Protein AF-A0AAV5KP55-F1 (afdb_monomer)

Solvent-accessible surface area (backbone atoms only — not comparable to full-atom values): 7218 Å² total; per-residue (Å²): 133,60,67,63,47,70,77,43,40,76,82,33,59,34,88,53,78,53,100,89,44,53,51,52,22,37,42,34,49,74,76,41,45,72,61,40,51,52,54,50,51,56,51,52,50,55,52,53,52,51,54,48,52,52,53,63,66,35,72,83,44,97,62,36,65,63,53,52,49,50,50,52,52,52,52,50,52,49,50,53,52,55,56,59,34,52,53,78,93,73,56,53,63,66,57,57,48,44,67,56,42,50,58,53,51,50,53,50,49,49,58,55,69,73,58,77,72,87,81,81,83,87,132

Nearest PDB structures (foldseek):
  7ql5-assembly1_D  TM=5.629E-01  e=1.829E-01  Tetronarce californica
  5kxi-assembly1_E  TM=5.631E-01  e=5.412E-01  Homo sapiens

pLDDT: mean 70.71, std 9.93, range [45.75, 85.62]

InterPro domains:
  IPR026961 PGG domain [PF13962] (1-82)

Structure (mmCIF, N/CA/C/O backbone):
data_AF-A0AAV5KP55-F1
#
_entry.id   AF-A0AAV5KP55-F1
#
loop_
_atom_site.group_PDB
_atom_site.id
_atom_site.type_symbol
_atom_site.label_atom_id
_atom_site.label_alt_id
_atom_site.label_comp_id
_atom_site.label_asym_id
_atom_site.label_entity_id
_atom_site.label_seq_id
_atom_site.pdbx_PDB_ins_code
_atom_site.Cartn_x
_atom_site.Cartn_y
_atom_site.Cartn_z
_atom_site.occupancy
_atom_site.B_iso_or_equiv
_atom_site.auth_seq_id
_atom_site.auth_comp_id
_atom_site.auth_asym_id
_atom_site.auth_atom_id
_atom_site.pdbx_PDB_model_num
ATOM 1 N N . MET A 1 1 ? -0.955 -14.709 1.664 1.00 45.75 1 MET A N 1
ATOM 2 C CA . MET A 1 1 ? 0.211 -14.718 0.750 1.00 45.75 1 MET A CA 1
ATOM 3 C C . MET A 1 1 ? 0.163 -13.592 -0.302 1.00 45.75 1 MET A C 1
ATOM 5 O O . MET A 1 1 ? 0.645 -13.775 -1.407 1.00 45.75 1 MET A O 1
ATOM 9 N N . THR A 1 2 ? -0.382 -12.409 0.012 1.00 55.16 2 THR A N 1
ATOM 10 C CA . THR A 1 2 ? -0.463 -11.257 -0.919 1.00 55.16 2 THR A CA 1
ATOM 11 C C . THR A 1 2 ? 0.602 -10.193 -0.649 1.00 55.16 2 THR A C 1
ATOM 13 O O . THR A 1 2 ? 1.064 -9.546 -1.580 1.00 55.16 2 THR A O 1
ATOM 16 N N . PHE A 1 3 ? 1.051 -10.053 0.602 1.00 58.75 3 PHE A N 1
ATOM 17 C CA . PHE A 1 3 ? 2.082 -9.082 0.985 1.00 58.75 3 PHE A CA 1
ATOM 18 C C . PHE A 1 3 ? 3.428 -9.343 0.292 1.00 58.75 3 PHE A C 1
ATOM 20 O O . PHE A 1 3 ? 4.051 -8.419 -0.219 1.00 58.75 3 PHE A O 1
ATOM 27 N N . GLN A 1 4 ? 3.830 -10.615 0.174 1.00 63.00 4 GLN A N 1
ATOM 28 C CA . GLN A 1 4 ? 5.040 -10.988 -0.567 1.00 63.00 4 GLN A CA 1
ATOM 29 C C . GLN A 1 4 ? 4.978 -10.584 -2.043 1.00 63.00 4 GLN A C 1
ATOM 31 O O . GLN A 1 4 ? 5.974 -10.100 -2.566 1.00 63.00 4 GLN A O 1
ATOM 36 N N . ALA A 1 5 ? 3.819 -10.724 -2.692 1.00 63.00 5 ALA A N 1
ATOM 37 C CA . ALA A 1 5 ? 3.637 -10.322 -4.086 1.00 63.00 5 ALA A CA 1
ATOM 38 C C . ALA A 1 5 ? 3.585 -8.792 -4.272 1.00 63.00 5 ALA A C 1
ATOM 40 O O . ALA A 1 5 ? 3.816 -8.303 -5.372 1.00 63.00 5 ALA A O 1
ATOM 41 N N . GLY A 1 6 ? 3.273 -8.035 -3.214 1.00 58.91 6 GLY A N 1
ATOM 42 C CA . GLY A 1 6 ? 3.325 -6.571 -3.224 1.00 58.91 6 GLY A CA 1
ATOM 43 C C . GLY A 1 6 ? 4.743 -6.018 -3.067 1.00 58.91 6 GLY A C 1
ATOM 44 O O . GLY A 1 6 ? 5.074 -5.019 -3.694 1.00 58.91 6 GLY A O 1
ATOM 45 N N . ILE A 1 7 ? 5.586 -6.681 -2.265 1.00 60.72 7 ILE A N 1
ATOM 46 C CA . ILE A 1 7 ? 6.987 -6.271 -2.040 1.00 60.72 7 ILE A CA 1
ATOM 47 C C . ILE A 1 7 ? 7.907 -6.811 -3.145 1.00 60.72 7 ILE A C 1
ATOM 49 O O . ILE A 1 7 ? 8.866 -6.154 -3.535 1.00 60.72 7 ILE A O 1
ATOM 53 N N . ASN A 1 8 ? 7.592 -7.990 -3.680 1.00 63.62 8 ASN A N 1
ATOM 54 C CA . ASN A 1 8 ? 8.235 -8.573 -4.848 1.00 63.62 8 ASN A CA 1
ATOM 55 C C . ASN A 1 8 ? 7.169 -8.820 -5.920 1.00 63.62 8 ASN A C 1
ATOM 57 O O . ASN A 1 8 ? 6.574 -9.904 -5.942 1.00 63.62 8 ASN A O 1
ATOM 61 N N . PRO A 1 9 ? 6.901 -7.834 -6.799 1.00 65.44 9 PRO A N 1
ATOM 62 C CA . PRO A 1 9 ? 5.994 -8.043 -7.916 1.00 65.44 9 PRO A CA 1
ATOM 63 C C . PRO A 1 9 ? 6.456 -9.253 -8.740 1.00 65.44 9 PRO A C 1
ATOM 65 O O . PRO A 1 9 ? 7.659 -9.508 -8.837 1.00 65.44 9 PRO A O 1
ATOM 68 N N . PRO A 1 10 ? 5.533 -10.030 -9.328 1.00 66.12 10 PRO A N 1
ATOM 69 C CA . PRO A 1 10 ? 5.887 -11.207 -10.112 1.00 66.12 10 PRO A CA 1
ATOM 70 C C . PRO A 1 10 ? 6.822 -10.811 -11.261 1.00 66.12 10 PRO A C 1
ATOM 72 O O . PRO A 1 10 ? 6.437 -10.080 -12.168 1.00 66.12 10 PRO A O 1
ATOM 75 N N . GLY A 1 11 ? 8.069 -11.278 -11.202 1.00 72.00 11 GLY A N 1
ATOM 76 C CA . GLY A 1 11 ? 9.135 -10.887 -12.131 1.00 72.00 11 GLY A CA 1
ATOM 77 C C . GLY A 1 11 ? 10.195 -9.949 -11.547 1.00 72.00 11 GLY A C 1
ATOM 78 O O . GLY A 1 11 ? 11.212 -9.762 -12.198 1.00 72.00 11 GLY A O 1
ATOM 79 N N . GLY A 1 12 ? 10.005 -9.428 -10.332 1.00 80.75 12 GLY A N 1
ATOM 80 C CA . GLY A 1 12 ? 10.979 -8.621 -9.598 1.00 80.75 12 GLY A CA 1
ATOM 81 C C . GLY A 1 12 ? 10.963 -7.129 -9.938 1.00 80.75 12 GLY A C 1
ATOM 82 O O . GLY A 1 12 ? 10.114 -6.624 -10.680 1.00 80.75 12 GLY A O 1
ATOM 83 N N . LEU A 1 13 ? 11.927 -6.422 -9.357 1.00 82.19 13 LEU A N 1
ATOM 84 C CA . LEU A 1 13 ? 12.219 -5.013 -9.614 1.00 82.19 13 LEU A CA 1
ATOM 85 C C . LEU A 1 13 ? 13.499 -4.926 -10.449 1.00 82.19 13 LEU A C 1
ATOM 87 O O . LEU A 1 13 ? 14.397 -5.757 -10.299 1.00 82.19 13 LEU A O 1
ATOM 91 N N . TRP A 1 14 ? 13.600 -3.917 -11.307 1.00 82.88 14 TRP A N 1
ATOM 92 C CA . TRP A 1 14 ? 14.850 -3.639 -12.011 1.00 82.88 14 TRP A CA 1
ATOM 93 C C . TRP A 1 14 ? 15.934 -3.198 -11.019 1.00 82.88 14 TRP A C 1
ATOM 95 O O . TRP A 1 14 ? 15.669 -2.383 -10.138 1.00 82.88 14 TRP A O 1
ATOM 105 N N . GLN A 1 15 ? 17.150 -3.729 -11.161 1.00 83.88 15 GLN A N 1
ATOM 106 C CA . GLN A 1 15 ? 18.299 -3.378 -10.309 1.00 83.88 15 GLN A CA 1
ATOM 107 C C . GLN A 1 15 ? 19.256 -2.370 -10.960 1.00 83.88 15 GLN A C 1
ATOM 109 O O . GLN A 1 15 ? 20.165 -1.886 -10.296 1.00 83.88 15 GLN A O 1
ATOM 114 N N . ASP A 1 16 ? 19.048 -2.052 -12.238 1.00 83.62 16 ASP A N 1
ATOM 115 C CA . ASP A 1 16 ? 19.919 -1.184 -13.030 1.00 83.62 16 ASP A CA 1
ATOM 116 C C . ASP A 1 16 ? 19.095 -0.156 -13.823 1.00 83.62 16 ASP A C 1
ATOM 118 O O . ASP A 1 16 ? 17.903 -0.362 -14.085 1.00 83.62 16 ASP A O 1
ATOM 122 N N . ASN A 1 17 ? 19.736 0.948 -14.200 1.00 81.75 17 ASN A N 1
ATOM 123 C CA . ASN A 1 17 ? 19.171 1.994 -15.044 1.00 81.75 17 ASN A CA 1
ATOM 124 C C . ASN A 1 17 ? 19.574 1.753 -16.505 1.00 81.75 17 ASN A C 1
ATOM 126 O O . ASN A 1 17 ? 20.742 1.879 -16.866 1.00 81.75 17 ASN A O 1
ATOM 130 N N . GLN A 1 18 ? 18.596 1.481 -17.368 1.00 81.38 18 GLN A N 1
ATOM 131 C CA . GLN A 1 18 ? 18.789 1.381 -18.817 1.00 81.38 18 GLN A CA 1
ATOM 132 C C . GLN A 1 18 ? 17.819 2.308 -19.553 1.00 81.38 18 GLN A C 1
ATOM 134 O O . GLN A 1 18 ? 16.874 2.832 -18.971 1.00 81.38 18 GLN A O 1
ATOM 139 N N . LYS A 1 19 ? 18.030 2.509 -20.861 1.00 74.38 19 LYS A N 1
ATOM 140 C CA . LYS A 1 19 ? 17.174 3.385 -21.687 1.00 74.38 19 LYS A CA 1
ATOM 141 C C . LYS A 1 19 ? 15.684 3.019 -21.632 1.00 74.38 19 LYS A C 1
ATOM 143 O O . LYS A 1 19 ? 14.851 3.891 -21.835 1.00 74.38 19 LYS A O 1
ATOM 148 N N . GLU A 1 20 ? 15.365 1.754 -21.366 1.00 77.88 20 GLU A N 1
ATOM 149 C CA . GLU A 1 20 ? 13.994 1.234 -21.343 1.00 77.88 20 GLU A CA 1
ATOM 150 C C . GLU A 1 20 ? 13.421 1.066 -19.927 1.00 77.88 20 GLU A C 1
ATOM 152 O O . GLU A 1 20 ? 12.223 0.831 -19.793 1.00 77.88 20 GLU A O 1
AT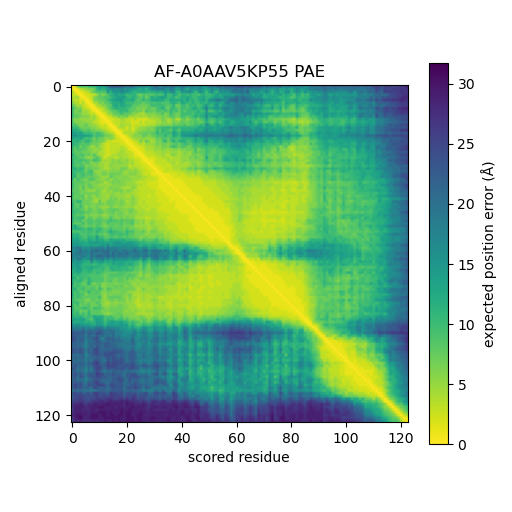OM 157 N N . HIS A 1 21 ? 14.239 1.165 -18.868 1.00 73.44 21 HIS A N 1
ATOM 158 C CA . HIS A 1 21 ? 13.776 0.944 -17.497 1.00 73.44 21 HIS A CA 1
ATOM 159 C C . HIS A 1 21 ? 14.620 1.647 -16.427 1.00 73.44 21 HIS A C 1
ATOM 161 O O . HIS A 1 21 ? 15.845 1.734 -16.505 1.00 73.44 21 HIS A O 1
ATOM 167 N N . VAL A 1 22 ? 13.949 2.069 -15.357 1.00 78.50 22 VAL A N 1
ATOM 168 C CA . VAL A 1 22 ? 14.573 2.681 -14.177 1.00 78.50 22 VAL A CA 1
ATOM 169 C C . VAL A 1 22 ? 14.663 1.654 -13.047 1.00 78.50 22 VAL A C 1
ATOM 171 O O . VAL A 1 22 ? 13.708 0.910 -12.797 1.00 78.50 22 VAL A O 1
ATOM 174 N N . ALA A 1 23 ? 15.797 1.625 -12.348 1.00 79.69 23 ALA A N 1
ATOM 175 C CA . ALA A 1 23 ? 16.002 0.811 -11.159 1.00 79.69 23 ALA A CA 1
ATOM 176 C C . ALA A 1 23 ? 14.919 1.104 -10.105 1.00 79.69 23 ALA A C 1
ATOM 178 O O . ALA A 1 23 ? 14.526 2.249 -9.890 1.00 79.69 23 ALA A O 1
ATOM 179 N N . GLY A 1 24 ? 14.404 0.056 -9.465 1.00 73.56 24 GLY A N 1
ATOM 180 C CA . GLY A 1 24 ? 13.293 0.145 -8.516 1.00 73.56 24 GLY A CA 1
ATOM 181 C C . GLY A 1 24 ? 11.897 0.135 -9.148 1.00 73.56 24 GLY A C 1
ATOM 182 O O . GLY A 1 24 ? 10.918 0.002 -8.422 1.00 73.56 24 GLY A O 1
ATOM 183 N N . SER A 1 25 ? 11.772 0.190 -10.479 1.00 76.31 25 SER A N 1
ATOM 184 C CA . SER A 1 25 ? 10.476 -0.010 -11.144 1.00 76.31 25 SER A CA 1
ATOM 185 C C . SER A 1 25 ? 10.131 -1.500 -11.271 1.00 76.31 25 SER A C 1
ATOM 187 O O . SER A 1 25 ? 11.013 -2.338 -11.487 1.00 76.31 25 SER A O 1
ATOM 189 N N . ALA A 1 26 ? 8.841 -1.848 -11.199 1.00 77.62 26 ALA A N 1
ATOM 190 C CA . ALA A 1 26 ? 8.393 -3.230 -11.403 1.00 77.62 26 ALA A CA 1
ATOM 191 C C . ALA A 1 26 ? 8.665 -3.719 -12.832 1.00 77.62 26 ALA A C 1
ATOM 193 O O . ALA A 1 26 ? 8.145 -3.162 -13.797 1.00 77.62 26 ALA A O 1
ATOM 194 N N . ILE A 1 27 ? 9.372 -4.847 -12.970 1.00 78.88 27 ILE A N 1
ATOM 195 C CA . ILE A 1 27 ? 9.599 -5.519 -14.264 1.00 78.88 27 ILE A CA 1
ATOM 196 C C . ILE A 1 27 ? 8.256 -5.916 -14.901 1.00 78.88 27 ILE A C 1
ATOM 198 O O . ILE A 1 27 ? 8.075 -5.852 -16.121 1.00 78.88 27 ILE A O 1
ATOM 202 N N . PHE A 1 28 ? 7.277 -6.271 -14.063 1.00 75.44 28 PHE A N 1
ATOM 203 C CA . PHE A 1 28 ? 5.927 -6.629 -14.491 1.00 75.44 28 PHE A CA 1
ATOM 204 C C . PHE A 1 28 ? 5.184 -5.475 -15.183 1.00 75.44 28 PHE A C 1
ATOM 206 O O . PHE A 1 28 ? 4.444 -5.725 -16.137 1.00 75.44 28 PHE A O 1
ATOM 213 N N . ALA A 1 29 ? 5.433 -4.225 -14.767 1.00 73.62 29 ALA A N 1
ATOM 214 C CA . ALA A 1 29 ? 4.819 -3.041 -15.365 1.00 73.62 29 ALA A CA 1
ATOM 215 C C . ALA A 1 29 ? 5.239 -2.853 -16.833 1.00 73.62 29 ALA A C 1
ATOM 217 O O . ALA A 1 29 ? 4.409 -2.490 -17.662 1.00 73.62 29 ALA A O 1
ATOM 218 N N . TYR A 1 30 ? 6.491 -3.183 -17.173 1.00 73.69 30 TYR A N 1
ATOM 219 C CA . TYR A 1 30 ? 7.013 -3.080 -18.540 1.00 73.69 30 TYR A CA 1
ATOM 220 C C . TYR A 1 30 ? 6.636 -4.281 -19.414 1.00 73.69 30 TYR A C 1
ATOM 222 O O . TYR A 1 30 ? 6.297 -4.113 -20.582 1.00 73.69 30 TYR A O 1
ATOM 230 N N . ARG A 1 31 ? 6.662 -5.508 -18.869 1.00 79.12 31 ARG A N 1
ATOM 231 C CA . ARG A 1 31 ? 6.363 -6.716 -19.663 1.00 79.12 31 ARG A CA 1
ATOM 232 C C . ARG A 1 31 ? 4.886 -6.858 -20.017 1.00 79.12 31 ARG A C 1
ATOM 234 O O . ARG A 1 31 ? 4.579 -7.269 -21.133 1.00 79.12 31 ARG A O 1
ATOM 241 N N . LYS A 1 32 ? 3.978 -6.602 -19.065 1.00 80.62 32 LYS A N 1
ATOM 242 C CA . LYS A 1 32 ? 2.521 -6.749 -19.244 1.00 80.62 32 LYS A CA 1
ATOM 243 C C . LYS A 1 32 ? 1.760 -5.636 -18.506 1.00 80.62 32 LYS A C 1
ATOM 245 O O . LYS A 1 32 ? 1.125 -5.915 -17.484 1.00 80.62 32 LYS A O 1
ATOM 250 N N . PRO A 1 33 ? 1.740 -4.403 -19.043 1.00 74.25 33 PRO A N 1
ATOM 251 C CA . PRO A 1 33 ? 1.156 -3.246 -18.361 1.00 74.25 33 PRO A CA 1
ATOM 252 C C . PRO A 1 33 ? -0.322 -3.450 -18.001 1.00 74.25 33 PRO A C 1
ATOM 254 O O . PRO A 1 33 ? -0.717 -3.201 -16.868 1.00 74.25 33 PRO A O 1
ATOM 257 N N . ALA A 1 34 ? -1.140 -3.993 -18.911 1.00 72.62 34 ALA A N 1
ATOM 258 C CA . ALA A 1 34 ? -2.568 -4.215 -18.652 1.00 72.62 34 ALA A CA 1
ATOM 259 C C . ALA A 1 34 ? -2.831 -5.168 -17.468 1.00 72.62 34 ALA A C 1
ATOM 261 O O . ALA A 1 34 ? -3.677 -4.893 -16.621 1.00 72.62 34 ALA A O 1
ATOM 262 N N . ALA A 1 35 ? -2.080 -6.271 -17.372 1.00 78.19 35 ALA A N 1
ATOM 263 C CA . ALA A 1 35 ? -2.221 -7.225 -16.272 1.00 78.19 35 ALA A CA 1
ATOM 264 C C . ALA A 1 35 ? -1.694 -6.654 -14.946 1.00 78.19 35 ALA A C 1
ATOM 266 O O . ALA A 1 35 ? -2.274 -6.918 -13.893 1.00 78.19 35 ALA A O 1
ATOM 267 N N . PHE A 1 36 ? -0.632 -5.843 -15.003 1.00 76.44 36 PHE A N 1
ATOM 268 C CA . PHE A 1 36 ? -0.118 -5.104 -13.853 1.00 76.44 36 PHE A CA 1
ATOM 269 C C . PHE A 1 36 ? -1.161 -4.127 -13.298 1.00 76.44 36 PHE A C 1
ATOM 271 O O . PHE A 1 36 ? -1.416 -4.150 -12.097 1.00 76.44 36 PHE A O 1
ATOM 278 N N . TYR A 1 37 ? -1.833 -3.346 -14.151 1.00 72.69 37 TYR A N 1
ATOM 279 C CA . TYR A 1 37 ? -2.897 -2.435 -13.711 1.00 72.69 37 TYR A CA 1
ATOM 280 C C . TYR A 1 37 ? -4.072 -3.171 -13.072 1.00 72.69 37 TYR A C 1
ATOM 282 O O . TYR A 1 37 ? -4.520 -2.770 -12.002 1.00 72.69 37 TYR A O 1
ATOM 290 N N . VAL A 1 38 ? -4.547 -4.262 -13.680 1.00 75.75 38 VAL A N 1
ATOM 291 C CA . VAL A 1 38 ? -5.629 -5.072 -13.099 1.00 75.75 38 VAL A CA 1
ATOM 292 C C . VAL A 1 38 ? -5.208 -5.604 -11.728 1.00 75.75 38 VAL A C 1
ATOM 294 O O . VAL A 1 38 ? -5.916 -5.395 -10.747 1.00 75.75 38 VAL A O 1
ATOM 297 N N . PHE A 1 39 ? -4.027 -6.214 -11.618 1.00 77.62 39 PHE A N 1
ATOM 298 C CA . PHE A 1 39 ? -3.503 -6.693 -10.337 1.00 77.62 39 PHE A CA 1
ATOM 299 C C . PHE A 1 39 ? -3.458 -5.584 -9.274 1.00 77.62 39 PHE A C 1
ATOM 301 O O . PHE A 1 39 ? -3.914 -5.786 -8.148 1.00 77.62 39 PHE A O 1
ATOM 308 N N . LEU A 1 40 ? -2.950 -4.408 -9.646 1.00 74.81 40 LEU A N 1
ATOM 309 C CA . LEU A 1 40 ? -2.780 -3.275 -8.744 1.00 74.81 40 LEU A CA 1
ATOM 310 C C . LEU A 1 40 ? -4.134 -2.707 -8.297 1.00 74.81 40 LEU A C 1
ATOM 312 O O . LEU A 1 40 ? -4.331 -2.495 -7.107 1.00 74.81 40 LEU A O 1
ATOM 316 N N . VAL A 1 41 ? -5.102 -2.552 -9.207 1.00 71.81 41 VAL A N 1
ATOM 317 C CA . VAL A 1 41 ? -6.473 -2.107 -8.887 1.00 71.81 41 VAL A CA 1
ATOM 318 C C . VAL A 1 41 ? -7.142 -3.055 -7.894 1.00 71.81 41 VAL A C 1
ATOM 320 O O . VAL A 1 41 ? -7.628 -2.611 -6.855 1.00 71.81 41 VAL A O 1
ATOM 323 N N . PHE A 1 42 ? -7.145 -4.360 -8.177 1.00 77.00 42 PHE A N 1
ATOM 324 C CA . PHE A 1 42 ? -7.787 -5.342 -7.300 1.00 77.00 42 PHE A CA 1
ATOM 325 C C . PHE A 1 42 ? -7.113 -5.404 -5.921 1.00 77.00 42 PHE A C 1
ATOM 327 O O . PHE A 1 42 ? -7.800 -5.518 -4.905 1.00 77.00 42 PHE A O 1
ATOM 334 N N . ASN A 1 43 ? -5.782 -5.283 -5.868 1.00 79.50 43 ASN A N 1
ATOM 335 C CA . ASN A 1 43 ? -5.037 -5.240 -4.612 1.00 79.50 43 ASN A CA 1
ATOM 336 C C . ASN A 1 43 ? -5.372 -3.986 -3.788 1.00 79.50 43 ASN A C 1
ATOM 338 O O . ASN A 1 43 ? -5.680 -4.106 -2.601 1.00 79.50 43 ASN A O 1
ATOM 342 N N . THR A 1 44 ? -5.392 -2.814 -4.430 1.00 75.56 44 THR A N 1
ATOM 343 C CA . THR A 1 44 ? -5.779 -1.547 -3.799 1.00 75.56 44 THR A CA 1
ATOM 344 C C . THR A 1 44 ? -7.202 -1.621 -3.257 1.00 75.56 44 THR A C 1
ATOM 346 O O . THR A 1 44 ? -7.427 -1.282 -2.098 1.00 75.56 44 THR A O 1
ATOM 349 N N . MET A 1 45 ? -8.160 -2.120 -4.047 1.00 74.12 45 MET A N 1
ATOM 350 C CA . MET A 1 45 ? -9.550 -2.264 -3.606 1.00 74.12 45 MET A CA 1
ATOM 351 C C . MET A 1 45 ? -9.664 -3.176 -2.383 1.00 74.12 45 MET A C 1
ATOM 353 O O . MET A 1 45 ? -10.295 -2.793 -1.401 1.00 74.12 45 MET A O 1
ATOM 357 N N . ALA A 1 46 ? -9.011 -4.341 -2.396 1.00 80.06 46 ALA A N 1
ATOM 358 C CA . ALA A 1 46 ? -9.032 -5.264 -1.262 1.00 80.06 46 ALA A CA 1
ATOM 359 C C . ALA A 1 46 ? -8.437 -4.637 0.012 1.00 80.06 46 ALA A C 1
ATOM 361 O O . ALA A 1 46 ? -8.993 -4.795 1.103 1.00 80.06 46 ALA A O 1
ATOM 362 N N . PHE A 1 47 ? -7.335 -3.893 -0.120 1.00 82.38 47 PHE A N 1
ATOM 363 C CA . PHE A 1 47 ? -6.723 -3.165 0.989 1.00 82.38 47 PHE A CA 1
ATOM 364 C C . PHE A 1 47 ? -7.655 -2.075 1.541 1.00 82.38 47 PHE A C 1
ATOM 366 O O . PHE A 1 47 ? -7.887 -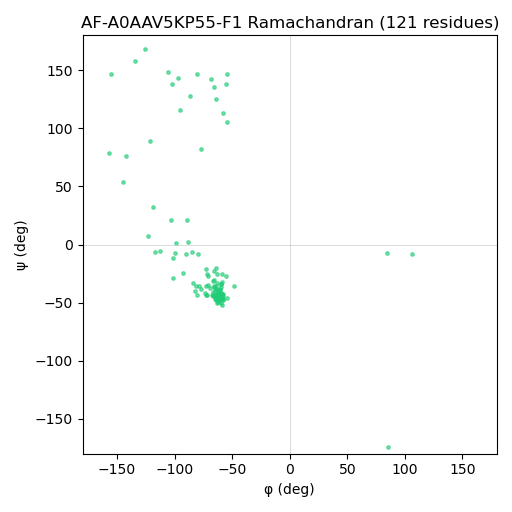2.022 2.750 1.00 82.38 47 PHE A O 1
ATOM 373 N N . THR A 1 48 ? -8.254 -1.255 0.671 1.00 77.00 48 THR A N 1
ATOM 374 C CA . THR A 1 48 ? -9.208 -0.211 1.072 1.00 77.00 48 THR A CA 1
ATOM 375 C C . THR A 1 48 ? -10.444 -0.803 1.751 1.00 77.00 48 THR A C 1
ATOM 377 O O . THR A 1 48 ? -10.864 -0.296 2.790 1.00 77.00 48 THR A O 1
ATOM 380 N N . THR A 1 49 ? -11.002 -1.898 1.226 1.00 77.94 49 THR A N 1
ATOM 381 C CA . THR A 1 49 ? -12.140 -2.593 1.845 1.00 77.94 49 THR A CA 1
ATOM 382 C C . THR A 1 49 ? -11.783 -3.128 3.231 1.00 77.94 49 THR A C 1
ATOM 384 O O . THR A 1 49 ? -12.561 -2.955 4.167 1.00 77.94 49 THR A O 1
ATOM 387 N N . SER A 1 50 ? -10.597 -3.719 3.398 1.00 85.62 50 SER A N 1
ATOM 388 C CA . SER A 1 50 ? -10.120 -4.190 4.704 1.00 85.62 50 SER A CA 1
ATOM 389 C C . SER A 1 50 ? -9.990 -3.042 5.712 1.00 85.62 50 SER A C 1
ATOM 391 O O . SER A 1 50 ? -10.539 -3.112 6.813 1.00 85.62 50 SER A O 1
ATOM 393 N N . ALA A 1 51 ? -9.350 -1.936 5.314 1.00 80.56 51 ALA A N 1
ATOM 394 C CA . ALA A 1 51 ? -9.204 -0.750 6.156 1.00 80.56 51 ALA A CA 1
ATOM 395 C C . ALA A 1 51 ? -10.561 -0.139 6.550 1.00 80.56 51 ALA A C 1
ATOM 397 O O . ALA A 1 51 ? -10.739 0.277 7.695 1.00 80.56 51 ALA A O 1
ATOM 398 N N . PHE A 1 52 ? -11.534 -0.129 5.633 1.00 77.31 52 PHE A N 1
ATOM 399 C CA . PHE A 1 52 ? -12.897 0.331 5.901 1.00 77.31 52 PHE A CA 1
ATOM 400 C C . PHE A 1 52 ? -13.614 -0.550 6.930 1.00 77.31 52 PHE A C 1
ATOM 402 O O . PHE A 1 52 ? -14.207 -0.025 7.870 1.00 77.31 52 PHE A O 1
ATOM 409 N N . ILE A 1 53 ? -13.523 -1.876 6.806 1.00 83.25 53 ILE A N 1
ATOM 410 C CA . ILE A 1 53 ? -14.136 -2.801 7.769 1.00 83.25 53 ILE A CA 1
ATOM 411 C C . ILE A 1 53 ? -13.534 -2.598 9.163 1.00 83.25 53 ILE A C 1
ATOM 413 O O . ILE A 1 53 ? -14.286 -2.470 10.130 1.00 83.25 53 ILE A O 1
ATOM 417 N N . ILE A 1 54 ? -12.202 -2.497 9.266 1.00 84.62 54 ILE A N 1
ATOM 418 C CA . ILE A 1 54 ? -11.511 -2.204 10.533 1.00 84.62 54 ILE A CA 1
ATOM 419 C C . ILE A 1 54 ? -12.015 -0.872 11.100 1.00 84.62 54 ILE A C 1
ATOM 421 O O . ILE A 1 54 ? -12.418 -0.802 12.259 1.00 84.62 54 ILE A O 1
ATOM 425 N N . PHE A 1 55 ? -12.085 0.170 10.269 1.00 76.88 55 PHE A N 1
ATOM 426 C CA . PHE A 1 55 ? -12.589 1.477 10.675 1.00 76.88 55 PHE A CA 1
ATOM 427 C C . PHE A 1 55 ? -14.030 1.422 11.203 1.00 76.88 55 PHE A C 1
ATOM 429 O O . PHE A 1 55 ? -14.316 2.036 12.234 1.00 76.88 55 PHE A O 1
ATOM 436 N N . CYS A 1 56 ? -14.932 0.697 10.534 1.00 75.25 56 CYS A N 1
ATOM 437 C CA . CYS A 1 56 ? -16.317 0.505 10.968 1.00 75.25 56 CYS A CA 1
ATOM 438 C C . CYS A 1 56 ? -16.397 -0.216 12.316 1.00 75.25 56 CYS A C 1
ATOM 440 O O . CYS A 1 56 ? -17.130 0.222 13.203 1.00 75.25 56 CYS A O 1
ATOM 442 N N . PHE A 1 57 ? -15.615 -1.281 12.493 1.00 80.69 57 PHE A N 1
ATOM 443 C CA . PHE A 1 57 ? -15.599 -2.064 13.729 1.00 80.69 57 PHE A CA 1
ATOM 444 C C . PHE A 1 57 ? -15.071 -1.258 14.919 1.00 80.69 57 PHE A C 1
ATOM 446 O O . PHE A 1 57 ? -15.561 -1.369 16.043 1.00 80.69 57 PHE A O 1
ATOM 453 N N . THR A 1 58 ? -14.099 -0.388 14.667 1.00 80.88 58 THR A N 1
ATOM 454 C CA . THR A 1 58 ? -13.445 0.404 15.703 1.00 80.88 58 THR A CA 1
ATOM 455 C C . THR A 1 58 ? -14.249 1.636 16.152 1.00 80.88 58 THR A C 1
ATOM 457 O O . THR A 1 58 ? -13.907 2.247 17.163 1.00 80.88 58 THR A O 1
ATOM 460 N N . GLN A 1 59 ? -15.361 1.997 15.497 1.00 69.56 59 GLN A N 1
ATOM 461 C CA . GLN A 1 59 ? -16.157 3.182 15.879 1.00 69.56 59 GLN A CA 1
ATOM 462 C C . GLN A 1 59 ? -16.687 3.150 17.323 1.00 69.56 59 GLN A C 1
ATOM 464 O O . GLN A 1 59 ? -16.943 4.203 17.900 1.00 69.56 59 GLN A O 1
ATOM 469 N N . ARG A 1 60 ? -16.868 1.959 17.905 1.00 71.50 60 ARG A N 1
ATOM 4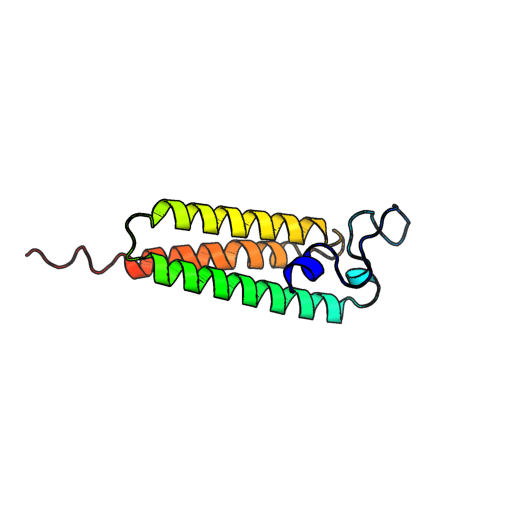70 C CA . ARG A 1 60 ? -17.405 1.766 19.264 1.00 71.50 60 ARG A CA 1
ATOM 471 C C . ARG A 1 60 ? -16.320 1.528 20.324 1.00 71.50 60 ARG A C 1
ATOM 473 O O . ARG A 1 60 ? -16.661 1.311 21.482 1.00 71.50 60 ARG A O 1
ATOM 480 N N . PHE A 1 61 ? -15.040 1.550 19.947 1.00 75.81 61 PHE A N 1
ATOM 481 C CA . PHE A 1 61 ? -13.927 1.240 20.848 1.00 75.81 61 PHE A CA 1
ATOM 482 C C . PHE A 1 61 ? -13.277 2.508 21.435 1.00 75.81 61 PHE A C 1
ATOM 484 O O . PHE A 1 61 ? -13.102 3.494 20.715 1.00 75.81 61 PHE A O 1
ATOM 491 N N . PRO A 1 62 ? -12.834 2.481 22.710 1.00 73.06 62 PRO A N 1
ATOM 492 C CA . PRO A 1 62 ? -12.166 3.618 23.356 1.00 73.06 62 PRO A CA 1
ATOM 493 C C . PRO A 1 62 ? -10.822 4.000 22.705 1.00 73.06 62 PRO A C 1
ATOM 495 O O . PRO A 1 62 ? -10.394 5.142 22.821 1.00 73.06 62 PRO A O 1
ATOM 498 N N . LEU A 1 63 ? -10.194 3.089 21.950 1.00 72.62 63 LEU A N 1
ATOM 499 C CA . LEU A 1 63 ? -8.946 3.311 21.193 1.00 72.62 63 LEU A CA 1
ATOM 500 C C . LEU A 1 63 ? -9.180 3.832 19.758 1.00 72.62 63 LEU A C 1
ATOM 502 O O . LEU A 1 63 ? -8.333 3.690 18.875 1.00 72.62 63 LEU A O 1
ATOM 506 N N . GLY A 1 64 ? -10.344 4.432 19.492 1.00 72.62 64 GLY A N 1
ATOM 507 C CA . GLY A 1 64 ? -10.743 4.829 18.143 1.00 72.62 64 GLY A CA 1
ATOM 508 C C . GLY A 1 64 ? -9.802 5.827 17.463 1.00 72.62 64 GLY A C 1
ATOM 509 O O . GLY A 1 64 ? -9.607 5.739 16.255 1.00 72.62 64 GLY A O 1
ATOM 510 N N . LEU A 1 65 ? -9.186 6.755 18.204 1.00 74.31 65 LEU A N 1
ATOM 511 C CA . LEU A 1 65 ? -8.254 7.736 17.628 1.00 74.31 65 LEU A CA 1
ATOM 512 C C . LEU A 1 65 ? -6.921 7.116 17.204 1.00 74.31 65 LEU A C 1
ATOM 514 O O . LEU A 1 65 ? -6.451 7.411 16.108 1.00 74.31 65 LEU A O 1
ATOM 518 N N . GLU A 1 66 ? -6.343 6.239 18.024 1.00 84.19 66 GLU A N 1
ATOM 519 C CA . GLU A 1 66 ? -5.079 5.564 17.703 1.00 84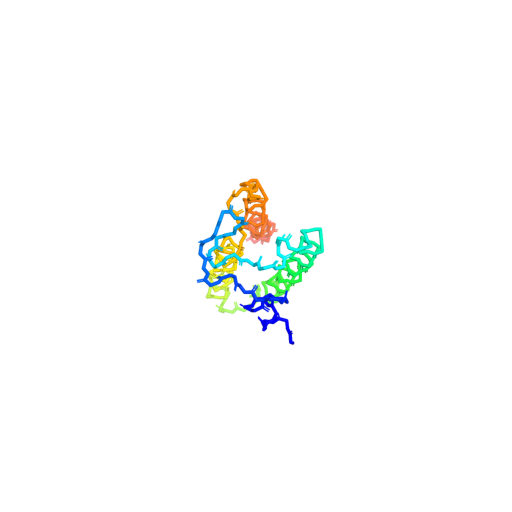.19 66 GLU A CA 1
ATOM 520 C C . GLU A 1 66 ? -5.215 4.717 16.440 1.00 84.19 66 GLU A C 1
ATOM 522 O O . GLU A 1 66 ? -4.397 4.815 15.528 1.00 84.19 66 GLU A O 1
ATOM 527 N N . ILE A 1 67 ? -6.308 3.961 16.332 1.00 81.31 67 ILE A N 1
ATOM 528 C CA . ILE A 1 67 ? -6.578 3.129 15.157 1.00 81.31 67 ILE A CA 1
ATOM 529 C C . ILE A 1 67 ? -6.889 3.993 13.928 1.00 81.31 67 ILE A C 1
ATOM 531 O O . ILE A 1 67 ? -6.438 3.674 12.831 1.00 81.31 67 ILE A O 1
ATOM 535 N N . ARG A 1 68 ? -7.600 5.120 14.079 1.00 73.69 68 ARG A N 1
ATOM 536 C CA . ARG A 1 68 ? -7.823 6.070 12.972 1.00 73.69 68 ARG A CA 1
ATOM 537 C C . ARG A 1 68 ? -6.511 6.645 12.447 1.00 73.69 68 ARG A C 1
ATOM 539 O O . ARG A 1 68 ? -6.320 6.677 11.234 1.00 73.69 68 ARG A O 1
ATOM 546 N N . LEU A 1 69 ? -5.612 7.067 13.338 1.00 79.06 69 LEU A N 1
ATOM 547 C CA . LEU A 1 69 ? -4.285 7.545 12.952 1.00 79.06 69 LEU A CA 1
ATOM 548 C C . LEU A 1 69 ? -3.485 6.427 12.280 1.00 79.06 69 LEU A C 1
ATOM 550 O O . LEU A 1 69 ? -2.954 6.644 11.195 1.00 79.06 69 LEU A O 1
ATOM 554 N N . ALA A 1 70 ? -3.474 5.221 12.850 1.00 84.38 70 ALA A N 1
ATOM 555 C CA . ALA A 1 70 ? -2.790 4.070 12.268 1.00 84.38 70 ALA A CA 1
ATOM 556 C C . ALA A 1 70 ? -3.295 3.743 10.851 1.00 84.38 70 ALA A C 1
ATOM 558 O O . ALA A 1 70 ? -2.483 3.515 9.960 1.00 84.38 70 ALA A O 1
ATOM 559 N N . ILE A 1 71 ? -4.611 3.787 10.611 1.00 80.81 71 ILE A N 1
ATOM 560 C CA . ILE A 1 71 ? -5.204 3.581 9.280 1.00 80.81 71 ILE A CA 1
ATOM 561 C C . ILE A 1 71 ? -4.758 4.673 8.300 1.00 80.81 71 ILE A C 1
ATOM 563 O O . ILE A 1 71 ? -4.406 4.357 7.166 1.00 80.81 71 ILE A O 1
ATOM 567 N N . VAL A 1 72 ? -4.725 5.941 8.723 1.00 74.75 72 VAL A N 1
ATOM 568 C CA . VAL A 1 72 ? -4.237 7.047 7.881 1.00 74.75 72 VAL A CA 1
ATOM 569 C C . VAL A 1 72 ? -2.767 6.847 7.520 1.00 74.75 72 VAL A C 1
ATOM 571 O O . VAL A 1 72 ? -2.427 6.891 6.338 1.00 74.75 72 VAL A O 1
ATOM 574 N N . PHE A 1 73 ? -1.907 6.567 8.503 1.00 79.88 73 PHE A N 1
ATOM 575 C CA . PHE A 1 73 ? -0.493 6.285 8.252 1.00 79.88 73 PHE A CA 1
ATOM 576 C C . PHE A 1 73 ? -0.316 5.084 7.318 1.00 79.88 73 PHE A C 1
ATOM 578 O O . PHE A 1 73 ? 0.456 5.164 6.368 1.00 79.88 73 PHE A O 1
ATOM 585 N N . LEU A 1 74 ? -1.086 4.012 7.515 1.00 83.44 74 LEU A N 1
ATOM 586 C CA . LEU A 1 74 ? -1.039 2.817 6.677 1.00 83.44 74 LEU A CA 1
ATOM 587 C C . LEU A 1 74 ? -1.433 3.109 5.217 1.00 83.44 74 LEU A C 1
ATOM 589 O O . LEU A 1 74 ? -0.766 2.632 4.299 1.00 83.44 74 LEU A O 1
ATOM 593 N N . ILE A 1 75 ? -2.475 3.918 4.988 1.00 75.50 75 ILE A N 1
ATOM 594 C CA . ILE A 1 75 ? -2.899 4.351 3.644 1.00 75.50 75 ILE A CA 1
ATOM 595 C C . ILE A 1 75 ? -1.814 5.211 2.981 1.00 75.50 75 ILE A C 1
ATOM 597 O O . ILE A 1 75 ? -1.503 5.003 1.809 1.00 75.50 75 ILE A O 1
ATOM 601 N N . VAL A 1 76 ? -1.207 6.141 3.725 1.00 74.88 76 VAL A N 1
ATOM 602 C CA . VAL A 1 76 ? -0.123 7.000 3.218 1.00 74.88 76 VAL A CA 1
ATOM 603 C C . VAL A 1 76 ? 1.103 6.167 2.844 1.00 74.88 76 VAL A C 1
ATOM 605 O O . VAL A 1 76 ? 1.634 6.320 1.745 1.00 74.88 76 VAL A O 1
ATOM 608 N N . THR A 1 77 ? 1.529 5.242 3.707 1.00 81.44 77 THR A N 1
ATOM 609 C CA . THR A 1 77 ? 2.649 4.336 3.418 1.00 81.44 77 THR A CA 1
ATOM 610 C C . THR A 1 77 ? 2.371 3.479 2.184 1.00 81.44 77 THR A C 1
ATOM 612 O O . THR A 1 77 ? 3.258 3.330 1.344 1.00 81.44 77 THR A O 1
ATOM 615 N N . TYR A 1 78 ? 1.145 2.969 2.026 1.00 81.31 78 TYR A N 1
ATOM 616 C CA . TYR A 1 78 ? 0.746 2.218 0.835 1.00 81.31 78 TYR A CA 1
ATOM 617 C C . TYR A 1 78 ? 0.817 3.074 -0.441 1.00 81.31 78 TYR A C 1
ATOM 619 O O . TYR A 1 78 ? 1.389 2.638 -1.439 1.00 81.31 78 TYR A O 1
ATOM 627 N N . ALA A 1 79 ? 0.317 4.313 -0.400 1.00 74.69 79 ALA A N 1
ATOM 628 C CA . ALA A 1 79 ? 0.372 5.239 -1.533 1.00 74.69 79 ALA A CA 1
ATOM 629 C C . ALA A 1 79 ? 1.815 5.588 -1.941 1.00 74.69 79 ALA A C 1
ATOM 631 O O . ALA A 1 79 ? 2.140 5.578 -3.133 1.00 74.69 79 ALA A O 1
ATOM 632 N N . CYS A 1 80 ? 2.699 5.836 -0.968 1.00 74.31 80 CYS A N 1
ATOM 633 C CA . CYS A 1 80 ? 4.124 6.054 -1.220 1.00 74.31 80 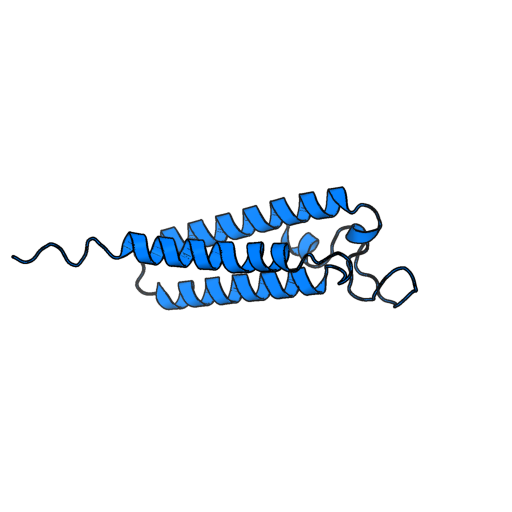CYS A CA 1
ATOM 634 C C . CYS A 1 80 ? 4.788 4.817 -1.840 1.00 74.31 80 CYS A C 1
ATOM 636 O O . CYS A 1 80 ? 5.523 4.947 -2.816 1.00 74.31 80 CYS A O 1
ATOM 638 N N . ALA A 1 81 ? 4.504 3.620 -1.318 1.00 78.88 81 ALA A N 1
ATOM 639 C CA . ALA A 1 81 ? 5.068 2.374 -1.834 1.00 78.88 81 ALA A CA 1
ATOM 640 C C . ALA A 1 81 ? 4.639 2.102 -3.285 1.00 78.88 81 ALA A C 1
ATOM 642 O O . ALA A 1 81 ? 5.474 1.792 -4.130 1.00 78.88 81 ALA A O 1
ATOM 643 N N . VAL A 1 82 ? 3.352 2.279 -3.596 1.00 76.19 82 VAL A N 1
ATOM 644 C CA . VAL A 1 82 ? 2.824 2.133 -4.961 1.00 76.19 82 VAL A CA 1
ATOM 645 C C . VAL A 1 82 ? 3.464 3.148 -5.911 1.00 76.19 82 VAL A C 1
ATOM 647 O O . VAL A 1 82 ? 3.859 2.785 -7.017 1.00 76.19 82 VAL A O 1
ATOM 650 N N . SER A 1 83 ? 3.629 4.397 -5.471 1.00 72.75 83 SER A N 1
ATOM 651 C CA . SER A 1 83 ? 4.259 5.451 -6.279 1.00 72.75 83 SER A CA 1
ATOM 652 C C . SER A 1 83 ? 5.743 5.186 -6.552 1.0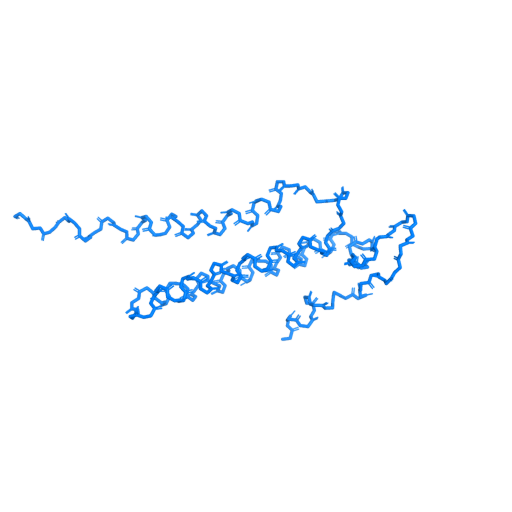0 72.75 83 SER A C 1
ATOM 654 O O . SER A 1 83 ? 6.235 5.568 -7.605 1.00 72.75 83 SER A O 1
ATOM 656 N N . ALA A 1 84 ? 6.451 4.509 -5.642 1.00 76.56 84 ALA A N 1
ATOM 657 C CA . ALA A 1 84 ? 7.861 4.158 -5.828 1.00 76.56 84 ALA A CA 1
ATOM 658 C C . ALA A 1 84 ? 8.080 3.055 -6.881 1.00 76.56 84 ALA A C 1
ATOM 660 O O . ALA A 1 84 ? 9.150 2.975 -7.476 1.00 76.56 84 ALA A O 1
ATOM 661 N N . ILE A 1 85 ? 7.075 2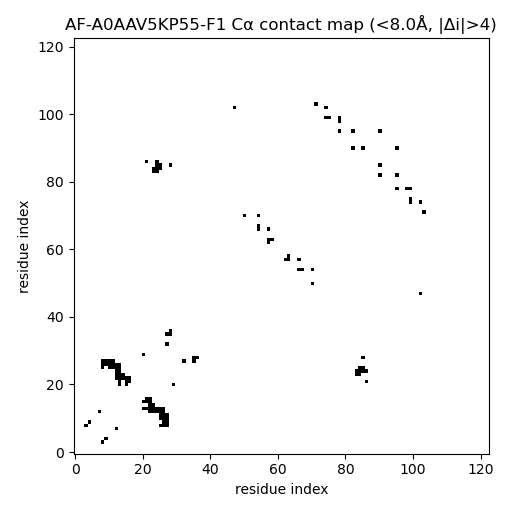.203 -7.104 1.00 72.31 85 ILE A N 1
ATOM 662 C CA . ILE A 1 85 ? 7.168 1.035 -7.993 1.00 72.31 85 ILE A CA 1
ATOM 663 C C . ILE A 1 85 ? 6.705 1.367 -9.428 1.00 72.31 85 ILE A C 1
ATOM 665 O O . ILE A 1 85 ? 7.105 0.689 -10.382 1.00 72.31 85 ILE A O 1
ATOM 669 N N . ILE A 1 86 ? 5.856 2.390 -9.594 1.00 70.00 86 ILE A N 1
ATOM 670 C CA . ILE A 1 86 ? 5.301 2.815 -10.888 1.00 70.00 86 ILE A CA 1
ATOM 671 C C . ILE A 1 86 ? 6.260 3.805 -11.575 1.00 70.00 86 ILE A C 1
ATOM 673 O O . ILE A 1 86 ? 6.610 4.821 -10.976 1.00 70.00 86 ILE A O 1
ATOM 677 N N . PRO A 1 87 ? 6.656 3.574 -12.842 1.00 66.31 87 PRO A N 1
ATOM 678 C CA . PRO A 1 87 ? 7.541 4.488 -13.554 1.00 66.31 87 PRO A CA 1
ATOM 679 C C . PRO A 1 87 ? 6.869 5.841 -13.873 1.00 66.31 87 PRO A C 1
ATOM 681 O O . PRO A 1 87 ? 5.686 5.868 -14.244 1.00 66.31 87 PRO A O 1
ATOM 684 N N . PRO A 1 88 ? 7.618 6.963 -13.787 1.00 62.44 88 PRO A N 1
ATOM 685 C CA . PRO A 1 88 ? 7.083 8.331 -13.828 1.00 62.44 88 PRO A CA 1
ATOM 686 C C . PRO A 1 88 ? 6.400 8.703 -15.152 1.00 62.44 88 PRO A C 1
ATOM 688 O O . PRO A 1 88 ? 5.484 9.515 -15.152 1.00 62.44 88 PRO A O 1
ATOM 691 N N . GLU A 1 89 ? 6.772 8.052 -16.255 1.00 61.06 89 GLU A N 1
ATOM 692 C CA . GLU A 1 89 ? 6.157 8.216 -17.586 1.00 61.06 89 GLU A CA 1
ATOM 693 C C . GLU A 1 89 ? 4.690 7.729 -17.645 1.00 61.06 89 GLU A C 1
ATOM 695 O O . GLU A 1 89 ? 3.913 8.162 -18.491 1.00 61.06 89 GLU A O 1
ATOM 700 N N . SER A 1 90 ? 4.286 6.830 -16.738 1.00 55.31 90 SER A N 1
ATOM 701 C CA . SER A 1 90 ? 2.955 6.186 -16.711 1.00 55.31 90 SER A CA 1
ATOM 702 C C . SER A 1 90 ? 2.092 6.588 -15.510 1.00 55.31 90 SER A C 1
ATOM 704 O O . SER A 1 90 ? 0.919 6.209 -15.398 1.00 55.31 90 SER A O 1
ATOM 706 N N . ALA A 1 91 ? 2.676 7.356 -14.591 1.00 54.91 91 ALA A N 1
ATOM 707 C CA . ALA A 1 91 ? 2.014 7.855 -13.406 1.00 54.91 91 ALA A CA 1
ATOM 708 C C . ALA A 1 91 ? 1.108 9.026 -13.798 1.00 54.91 91 ALA A C 1
ATOM 710 O O . ALA A 1 91 ? 1.469 10.191 -13.649 1.00 54.91 91 ALA A O 1
ATOM 711 N N . ASN A 1 92 ? -0.101 8.731 -14.283 1.00 64.19 92 ASN A N 1
ATOM 712 C CA . ASN A 1 92 ? -1.162 9.732 -14.283 1.00 64.19 92 ASN A CA 1
ATOM 713 C C . ASN A 1 92 ? -1.302 10.228 -12.841 1.00 64.19 92 ASN A C 1
ATOM 715 O O . ASN A 1 92 ? -1.836 9.514 -11.989 1.00 64.19 92 ASN A O 1
ATOM 719 N N . LEU A 1 93 ? -0.817 11.442 -12.568 1.00 53.25 93 LEU A N 1
ATOM 720 C CA . LEU A 1 93 ? -0.905 12.090 -11.258 1.00 53.25 93 LEU A CA 1
ATOM 721 C C . LEU A 1 93 ? -2.334 12.009 -10.715 1.00 53.25 93 LEU A C 1
ATOM 723 O O . LEU A 1 93 ? -2.525 11.750 -9.535 1.00 53.25 93 LEU A O 1
ATOM 727 N N . ALA A 1 94 ? -3.331 12.105 -11.598 1.00 56.69 94 ALA A N 1
ATOM 728 C CA . ALA A 1 94 ? -4.743 11.938 -11.282 1.00 56.69 94 ALA A CA 1
ATOM 729 C C . ALA A 1 94 ? -5.103 10.563 -10.691 1.00 56.69 94 ALA A C 1
ATOM 731 O O . ALA A 1 94 ? -5.945 10.509 -9.807 1.00 56.69 94 ALA A O 1
ATOM 732 N N . TYR A 1 95 ? -4.482 9.463 -11.125 1.00 65.19 95 TYR A N 1
ATOM 733 C CA . TYR A 1 95 ? -4.762 8.121 -10.602 1.00 65.19 95 TYR A CA 1
ATOM 734 C C . TYR A 1 95 ? -4.172 7.922 -9.202 1.00 65.19 95 TYR A C 1
ATOM 736 O O . TYR A 1 95 ? -4.843 7.400 -8.315 1.00 65.19 95 TYR A O 1
ATOM 744 N N . ILE A 1 96 ? -2.948 8.403 -8.975 1.00 62.75 96 ILE A N 1
ATOM 745 C CA . ILE A 1 96 ? -2.316 8.389 -7.647 1.00 62.75 96 ILE A CA 1
ATOM 746 C C . ILE A 1 96 ? -3.091 9.306 -6.692 1.00 62.75 96 ILE A C 1
ATOM 748 O O . ILE A 1 96 ? -3.389 8.916 -5.565 1.00 62.75 96 ILE A O 1
ATOM 752 N N . LEU A 1 97 ? -3.497 10.489 -7.165 1.00 61.47 97 LEU A N 1
ATOM 753 C CA . LEU A 1 97 ? -4.319 11.433 -6.412 1.00 61.47 97 LEU A CA 1
ATOM 754 C C . LEU A 1 97 ? -5.710 10.856 -6.118 1.00 61.47 97 LEU A C 1
ATOM 756 O O . LEU A 1 97 ? -6.205 11.019 -5.012 1.00 61.47 97 LEU A O 1
ATOM 760 N N . LEU A 1 98 ? -6.320 10.135 -7.062 1.00 63.66 98 LEU A N 1
ATOM 761 C CA . LEU A 1 98 ? -7.588 9.432 -6.870 1.00 63.66 98 LEU A CA 1
ATOM 762 C C . LEU A 1 98 ? -7.440 8.345 -5.801 1.00 63.66 98 LEU A C 1
ATOM 764 O O . LEU A 1 98 ? -8.214 8.322 -4.856 1.00 63.66 98 LEU A O 1
ATOM 768 N N . VAL A 1 99 ? -6.429 7.480 -5.893 1.00 61.28 99 VAL A N 1
ATOM 769 C CA . VAL A 1 99 ? -6.200 6.399 -4.919 1.00 61.28 99 VAL A CA 1
ATOM 770 C C . VAL A 1 99 ? -5.825 6.935 -3.534 1.00 61.28 99 VAL A C 1
ATOM 772 O O . VAL A 1 99 ? -6.184 6.319 -2.535 1.00 61.28 99 VAL A O 1
ATOM 775 N N . ALA A 1 100 ? -5.151 8.082 -3.446 1.00 61.72 100 ALA A N 1
ATOM 776 C CA . ALA A 1 100 ? -4.804 8.716 -2.176 1.00 61.72 100 ALA A CA 1
ATOM 777 C C . ALA A 1 100 ? -5.977 9.506 -1.567 1.00 61.72 100 ALA A C 1
ATOM 779 O O . ALA A 1 100 ? -6.240 9.404 -0.369 1.00 61.72 100 ALA A O 1
ATOM 780 N N . LEU A 1 101 ? -6.706 10.282 -2.375 1.00 65.56 101 LEU A N 1
ATOM 781 C CA . LEU A 1 101 ? -7.792 11.141 -1.904 1.00 65.56 101 LEU A CA 1
ATOM 782 C C . LEU A 1 101 ? -9.092 10.384 -1.696 1.00 65.56 101 LEU A C 1
ATOM 784 O O . LEU A 1 101 ? -9.809 10.709 -0.763 1.00 65.56 101 LEU A O 1
ATOM 788 N N . LEU A 1 102 ? -9.419 9.385 -2.510 1.00 69.81 102 LEU A N 1
ATOM 789 C CA . LE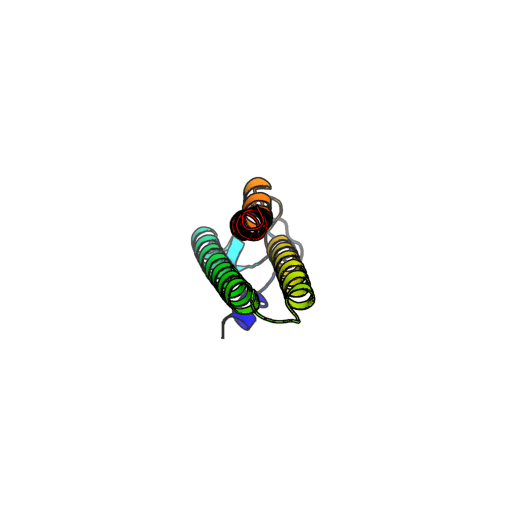U A 1 102 ? -10.677 8.647 -2.399 1.00 69.81 102 LEU A CA 1
ATOM 790 C C . LEU A 1 102 ? -10.854 7.996 -1.016 1.00 69.81 102 LEU A C 1
ATOM 792 O O . LEU A 1 102 ? -11.901 8.224 -0.417 1.00 69.81 102 LEU A O 1
ATOM 796 N N . PRO A 1 103 ? -9.868 7.300 -0.419 1.00 67.44 103 PRO A N 1
ATOM 797 C CA . PRO A 1 103 ? -9.999 6.811 0.950 1.00 67.44 103 PRO A CA 1
ATOM 798 C C . PRO A 1 103 ? -10.070 7.943 1.985 1.00 67.44 103 PRO A C 1
ATOM 800 O O . PRO A 1 103 ? -10.846 7.838 2.927 1.00 67.44 103 PRO A O 1
ATOM 803 N N . ILE A 1 104 ? -9.344 9.053 1.809 1.00 66.06 104 ILE A N 1
ATOM 804 C CA . ILE A 1 104 ? -9.412 10.213 2.721 1.00 66.06 104 ILE A CA 1
ATOM 805 C C . ILE A 1 104 ? -10.793 10.886 2.657 1.00 66.06 104 ILE A C 1
ATOM 807 O O . ILE A 1 104 ? -11.383 11.214 3.688 1.00 66.06 104 ILE A O 1
ATOM 811 N N . VAL A 1 105 ? -11.337 11.069 1.456 1.00 67.62 105 VAL A N 1
ATOM 812 C CA . VAL A 1 105 ? -12.662 11.635 1.182 1.00 67.62 105 VAL A CA 1
ATOM 813 C C . VAL A 1 105 ? -13.746 10.699 1.703 1.00 67.62 105 VAL A C 1
ATOM 815 O O . VAL A 1 105 ? -14.646 11.146 2.400 1.00 67.62 105 VAL A O 1
ATOM 818 N N . VAL A 1 106 ? -13.635 9.394 1.466 1.00 69.94 106 VAL A N 1
ATOM 819 C CA . VAL A 1 106 ? -14.580 8.402 1.991 1.00 69.94 106 VAL A CA 1
ATOM 820 C C . VAL A 1 106 ? -14.551 8.398 3.522 1.00 69.94 106 VAL A C 1
ATOM 822 O O . VAL A 1 106 ? -15.601 8.545 4.141 1.00 69.94 106 VAL A O 1
ATOM 825 N N . LEU A 1 107 ? -13.376 8.356 4.157 1.00 65.75 107 LEU A N 1
ATOM 826 C CA . LEU A 1 107 ? -13.247 8.403 5.621 1.00 65.75 107 LEU A CA 1
ATOM 827 C C . LEU A 1 107 ? -13.758 9.722 6.218 1.00 65.75 107 LEU A C 1
ATOM 829 O O . LEU A 1 107 ? -14.401 9.714 7.267 1.00 65.75 107 LEU A O 1
ATOM 833 N N . SER A 1 108 ? -13.517 10.855 5.555 1.00 66.75 108 SER A N 1
ATOM 834 C CA . SER A 1 108 ? -14.012 12.161 6.005 1.00 66.75 108 SER A CA 1
ATOM 835 C C . SER A 1 108 ? -15.520 12.327 5.801 1.00 66.75 108 SER A C 1
ATOM 837 O O . SER A 1 108 ? -16.179 12.885 6.677 1.00 66.75 108 SER A O 1
ATOM 839 N N . LEU A 1 109 ? -16.094 11.790 4.722 1.00 65.50 109 LEU A N 1
ATOM 840 C CA . LEU A 1 109 ? -17.542 11.737 4.507 1.00 65.50 109 LEU A CA 1
ATOM 841 C C . LEU A 1 109 ? -18.230 10.817 5.515 1.00 65.50 109 LEU A C 1
ATOM 843 O O . LEU A 1 109 ? -19.260 11.199 6.060 1.00 65.50 109 LEU A O 1
ATOM 847 N N . ILE A 1 110 ? -17.643 9.661 5.834 1.00 64.44 110 ILE A N 1
ATOM 848 C CA . ILE A 1 110 ? -18.168 8.760 6.867 1.00 64.44 110 ILE A CA 1
ATOM 849 C C . ILE A 1 110 ? -18.084 9.426 8.244 1.00 64.44 110 ILE A C 1
ATOM 851 O O . ILE A 1 110 ? -19.074 9.423 8.963 1.00 64.44 110 ILE A O 1
ATOM 855 N N . CYS A 1 111 ? -16.962 10.073 8.587 1.00 61.09 111 CYS A N 1
ATOM 856 C CA . CYS A 1 111 ? -16.833 10.874 9.813 1.00 61.09 111 CYS A CA 1
ATOM 857 C C . CYS A 1 111 ? -17.843 12.027 9.892 1.00 61.09 111 CYS A C 1
ATOM 859 O O . CYS A 1 111 ? -18.249 12.407 10.987 1.00 61.09 111 CYS A O 1
ATOM 861 N N . ARG A 1 112 ? -18.234 12.618 8.756 1.00 65.19 112 ARG A N 1
ATOM 862 C CA . ARG A 1 112 ? -19.290 13.639 8.705 1.00 65.19 112 ARG A CA 1
ATOM 863 C C . ARG A 1 112 ? -20.686 13.025 8.814 1.00 65.19 112 ARG A C 1
ATOM 865 O O . ARG A 1 112 ? -21.514 13.595 9.511 1.00 65.19 112 ARG A O 1
ATOM 872 N N . CYS A 1 113 ? -20.929 11.868 8.198 1.00 57.03 113 CYS A N 1
ATOM 873 C CA . CYS A 1 113 ? -22.197 11.133 8.271 1.00 57.03 113 CYS A CA 1
ATOM 874 C C . CYS A 1 113 ? -22.453 10.488 9.636 1.00 57.03 113 CYS A C 1
ATOM 876 O O . CYS A 1 113 ? -23.607 10.335 10.009 1.00 57.03 113 CYS A O 1
ATOM 878 N N . THR A 1 114 ? -21.420 10.140 10.406 1.00 57.34 114 THR A N 1
ATOM 879 C CA . THR A 1 114 ? -21.579 9.642 11.783 1.00 57.34 114 THR A CA 1
ATOM 880 C C . THR A 1 114 ? -21.695 10.760 12.823 1.00 57.34 114 THR A C 1
ATOM 882 O O . THR A 1 114 ? -21.963 10.481 13.989 1.00 57.34 114 THR A O 1
ATOM 885 N N . ARG A 1 115 ? -21.517 12.030 12.427 1.00 57.06 115 ARG A N 1
ATOM 886 C CA . ARG A 1 115 ? -21.589 13.199 13.319 1.00 57.06 115 ARG A CA 1
ATOM 887 C C . ARG A 1 115 ? -22.971 13.876 13.505 1.00 57.06 115 ARG A C 1
ATOM 889 O O . ARG A 1 115 ? -23.029 14.706 14.408 1.00 57.06 115 ARG A O 1
ATOM 896 N N . PRO A 1 116 ? -24.087 13.590 12.798 1.00 48.44 116 PRO A N 1
ATOM 897 C CA . PRO A 1 116 ? -25.296 14.404 12.940 1.00 48.44 116 PRO A CA 1
ATOM 898 C C . PRO A 1 116 ? -26.427 13.795 13.795 1.00 48.44 116 PRO A C 1
ATOM 900 O O . PRO A 1 116 ? -27.551 14.258 13.670 1.00 48.44 116 PRO A O 1
ATOM 903 N N . GLU A 1 117 ? -26.176 12.831 14.692 1.00 50.19 117 GLU A N 1
ATOM 904 C CA . GLU A 1 117 ? -27.224 12.342 15.626 1.00 50.19 117 GLU A CA 1
ATOM 905 C C . GLU A 1 117 ? -26.942 12.578 17.119 1.00 50.19 117 GLU A C 1
ATOM 907 O O . GLU A 1 117 ? -27.824 12.388 17.947 1.00 50.19 117 GLU A O 1
ATOM 912 N N . ALA A 1 118 ? -25.758 13.067 17.500 1.00 52.03 118 ALA A N 1
ATOM 913 C CA . ALA A 1 118 ? -25.448 13.336 18.911 1.00 52.03 118 ALA A CA 1
ATOM 914 C C . ALA A 1 118 ? -25.841 14.753 19.390 1.00 52.03 118 ALA A C 1
ATOM 916 O O . ALA A 1 118 ? -25.562 15.102 20.533 1.00 52.03 118 ALA A O 1
ATOM 917 N N . ALA A 1 119 ? -26.454 15.584 18.536 1.00 52.00 119 ALA A N 1
ATOM 918 C CA . ALA A 1 119 ? -26.739 16.997 18.834 1.00 52.00 119 ALA A CA 1
ATOM 919 C C . ALA A 1 119 ? -28.226 17.398 18.728 1.00 52.00 119 ALA A C 1
ATOM 921 O O . ALA A 1 119 ? -28.533 18.581 18.839 1.00 52.00 119 ALA A O 1
ATOM 922 N N . ALA A 1 120 ? -29.149 16.449 18.524 1.00 50.94 120 ALA A N 1
ATOM 923 C CA . ALA A 1 120 ? -30.578 16.727 18.310 1.00 50.94 120 ALA A CA 1
ATOM 924 C C . ALA A 1 120 ? -31.496 16.112 19.387 1.00 50.94 120 ALA A C 1
ATOM 926 O O . ALA A 1 120 ? -32.618 15.712 19.095 1.00 50.94 120 ALA A O 1
ATOM 927 N N . GLY A 1 121 ? -31.021 16.012 20.631 1.00 48.03 121 GLY A N 1
ATOM 928 C CA . GLY A 1 121 ? -31.770 15.394 21.728 1.00 48.03 121 GLY A CA 1
ATOM 929 C C . GLY A 1 121 ? -31.526 16.064 23.072 1.00 48.03 121 GLY A C 1
ATOM 930 O O . GLY A 1 121 ? -31.121 15.392 24.011 1.00 48.03 121 GLY A O 1
ATOM 931 N N . ASN A 1 122 ? -31.717 17.382 23.154 1.00 47.25 122 ASN A N 1
ATOM 932 C CA . ASN A 1 122 ? -31.993 18.051 24.425 1.00 47.25 122 ASN A CA 1
ATOM 933 C C . ASN A 1 122 ? -32.709 19.385 24.170 1.00 47.25 122 ASN A C 1
ATOM 935 O O . ASN A 1 122 ? -32.060 20.425 24.172 1.00 47.25 122 ASN A O 1
ATOM 939 N N . ASN A 1 123 ? -34.015 19.316 23.905 1.00 47.56 123 ASN A N 1
ATOM 940 C CA . ASN A 1 123 ? -34.990 20.389 24.113 1.00 47.56 123 ASN A CA 1
ATOM 941 C C . ASN A 1 123 ? -36.253 19.747 24.690 1.00 47.56 123 ASN A C 1
ATOM 943 O O . ASN A 1 123 ? -36.691 18.737 24.092 1.00 47.56 123 ASN A O 1
#

Secondary structure (DSSP, 8-state):
--HHHHHS-TT-B--S-BTTB-TTSBHHHHH-HHHHHHHHHHHHHHHHHHHHHHHHHHTTSTTHHHHHHHHHHHHHHHHHHHHHHS-TTT--HHHHHHHHHHHHHHHHHHHHHTSSSSSS---

Organism: NCBI:txid152421

Mean predicted aligned error: 11.43 Å

Foldseek 3Di:
DVVVCLCAPVVGFACDDDPQDDGQAHPCCSPPVVVVVVSVVVVLVVLLVVLVVVLVVCPPPPCNVVSVVVSLVVQVVVLVSVVSHHDPVPPPVVVSCCSSVVSVVVVVVVVVVVPPPPPPPDD

Sequence (123 aa):
MTFQAGINPPGGLWQDNQKEHVAGSAIFAYRKPAAFYVFLVFNTMAFTTSAFIIFCFTQRFPLGLEIRLAIVFLIVTYACAVSAIIPPESANLAYILLVALLPIVVLSLICRCTRPEAAAGNN

Radius of gyration: 18.42 Å; Cα contacts (8 Å, |Δi|>4): 68; cha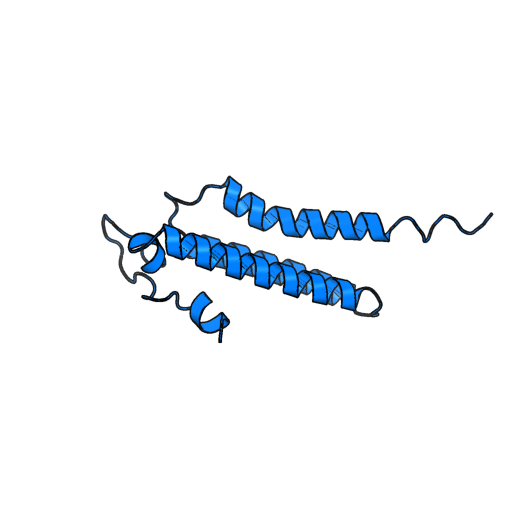ins: 1; bounding box: 55×35×46 Å